Protein AF-A0A520ZKH1-F1 (afdb_monomer_lite)

pLDDT: mean 96.42, std 4.52, range [65.25, 98.56]

Sequence (73 aa):
MLALIAGEGKLPAVLVDNLSDLPYIAAMEGYPPDFLTPDRVFRIEHLGTLLEEFRALGITDVCFAGSIRRPVR

Secondary structure (DSSP, 8-state):
-EEEEE-BSSHHHHHHHT-SSPPEEEEETT-PPSS---SEEE-GGGHHHHHHHHHHTT--EEEEESB--PPP-

Radius of gyration: 11.79 Å; chains: 1; bounding box: 28×27×27 Å

Foldseek 3Di:
DEEEADFAECWVVVVQVPDPDHHQYEYEPPGDYPPDDHPYYDHPVCVVVVVVVCVVVVNDYYDYDYDDDDDDD

Structure (mmCIF, N/CA/C/O backbone):
data_AF-A0A520ZKH1-F1
#
_entry.id   AF-A0A520ZKH1-F1
#
loop_
_atom_site.group_PDB
_atom_site.id
_atom_site.type_symbol
_atom_site.label_atom_id
_atom_site.label_alt_id
_atom_site.label_comp_id
_atom_site.label_asym_id
_atom_site.label_entity_id
_atom_site.label_seq_id
_atom_site.pdbx_PDB_ins_code
_atom_site.Cartn_x
_atom_site.Cartn_y
_atom_site.Cartn_z
_atom_site.occupancy
_atom_site.B_iso_or_equiv
_atom_site.auth_seq_id
_atom_site.auth_comp_id
_atom_site.auth_asym_id
_atom_site.auth_atom_id
_atom_site.pdbx_PDB_model_num
ATOM 1 N N . MET A 1 1 ? -5.774 5.324 12.041 1.00 90.44 1 MET A N 1
ATOM 2 C CA . MET A 1 1 ? -6.360 4.623 10.869 1.00 90.44 1 MET A CA 1
ATOM 3 C C . MET A 1 1 ? -5.220 4.234 9.941 1.00 90.44 1 MET A C 1
ATOM 5 O O . MET A 1 1 ? -4.311 5.046 9.787 1.00 90.44 1 MET A O 1
ATOM 9 N N . LEU A 1 2 ? -5.234 3.015 9.390 1.00 97.81 2 LEU A N 1
ATOM 10 C CA . LEU A 1 2 ? -4.127 2.448 8.608 1.00 97.81 2 LEU A CA 1
ATOM 11 C C . LEU A 1 2 ? -4.324 2.669 7.101 1.00 97.81 2 LEU A C 1
ATOM 13 O O . LEU A 1 2 ? -5.401 2.396 6.574 1.00 97.81 2 LEU A O 1
ATOM 17 N N . ALA A 1 3 ? -3.263 3.084 6.408 1.00 98.44 3 ALA A N 1
ATOM 18 C CA . ALA A 1 3 ? -3.121 2.906 4.966 1.00 98.44 3 ALA A CA 1
ATOM 19 C C . ALA A 1 3 ? -2.149 1.768 4.650 1.00 98.44 3 ALA A C 1
ATOM 21 O O . ALA A 1 3 ? -1.078 1.657 5.251 1.00 98.44 3 ALA A O 1
ATOM 22 N N . LEU A 1 4 ? -2.496 0.969 3.649 1.00 98.56 4 LEU A N 1
ATOM 23 C CA . LEU A 1 4 ? -1.633 -0.031 3.045 1.00 98.56 4 LEU A CA 1
ATOM 24 C C . LEU A 1 4 ? -1.209 0.453 1.656 1.00 98.56 4 LEU A C 1
ATOM 26 O O . LEU A 1 4 ? -2.033 0.542 0.749 1.00 98.56 4 LEU A O 1
ATOM 30 N N . ILE A 1 5 ? 0.080 0.739 1.476 1.00 98.44 5 ILE A N 1
ATOM 31 C CA . ILE A 1 5 ? 0.679 0.922 0.153 1.00 98.44 5 ILE A CA 1
ATOM 32 C C . ILE A 1 5 ? 1.078 -0.465 -0.360 1.00 98.44 5 ILE A C 1
ATOM 34 O O . ILE A 1 5 ? 2.087 -1.039 0.061 1.00 98.44 5 ILE A O 1
ATOM 38 N N . ALA A 1 6 ? 0.237 -1.009 -1.232 1.00 98.50 6 ALA A N 1
ATOM 39 C CA . ALA A 1 6 ? 0.296 -2.357 -1.766 1.00 98.50 6 ALA A CA 1
ATOM 40 C C . ALA A 1 6 ? 1.093 -2.407 -3.083 1.00 98.50 6 ALA A C 1
ATOM 42 O O . ALA A 1 6 ? 0.744 -1.749 -4.065 1.00 98.50 6 ALA A O 1
ATOM 43 N N . GLY A 1 7 ? 2.171 -3.191 -3.086 1.00 97.75 7 GLY A N 1
ATOM 44 C CA . GLY A 1 7 ? 2.922 -3.594 -4.277 1.00 97.75 7 GLY A CA 1
ATOM 45 C C . GLY A 1 7 ? 2.533 -4.993 -4.763 1.00 97.75 7 GLY A C 1
ATOM 46 O O . GLY A 1 7 ? 1.613 -5.612 -4.236 1.00 97.75 7 GLY A O 1
ATOM 47 N N . GLU A 1 8 ? 3.278 -5.528 -5.728 1.00 98.19 8 GLU A N 1
ATOM 48 C CA . GLU A 1 8 ? 3.001 -6.820 -6.364 1.00 98.19 8 GLU A CA 1
ATOM 49 C C . GLU A 1 8 ? 3.029 -8.007 -5.390 1.00 98.19 8 GLU A C 1
ATOM 51 O 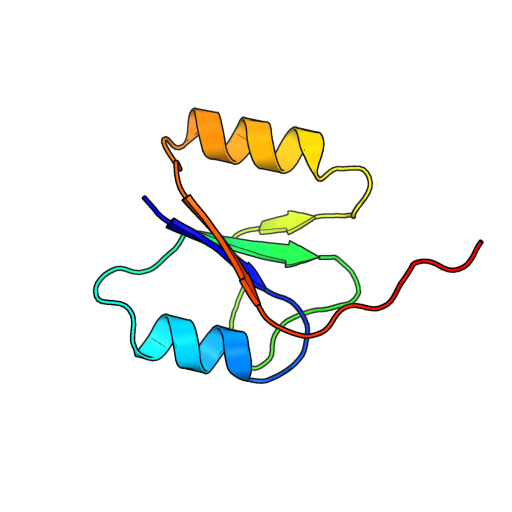O . GLU A 1 8 ? 3.775 -8.034 -4.398 1.00 98.19 8 GLU A O 1
ATOM 56 N N . GLY A 1 9 ? 2.277 -9.048 -5.753 1.00 98.06 9 GLY A N 1
ATOM 57 C CA . GLY A 1 9 ? 2.217 -10.323 -5.050 1.00 98.06 9 G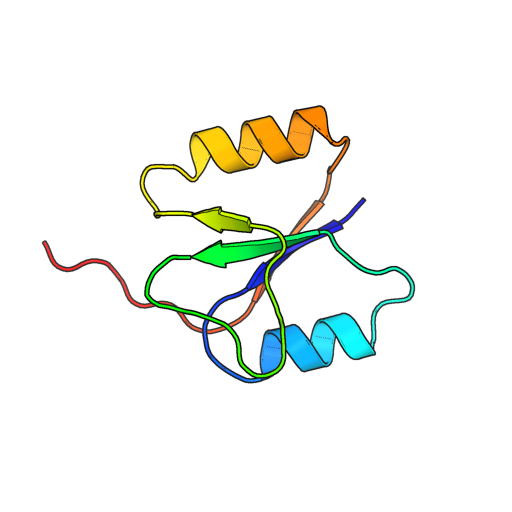LY A CA 1
ATOM 58 C C . GLY A 1 9 ? 1.052 -10.429 -4.067 1.00 98.06 9 GLY A C 1
ATOM 59 O O . GLY A 1 9 ? 0.213 -9.540 -3.940 1.00 98.06 9 GLY A O 1
ATOM 60 N N . LYS A 1 10 ? 1.019 -11.553 -3.343 1.00 98.12 10 LYS A N 1
ATOM 61 C CA . LYS A 1 10 ? -0.110 -11.944 -2.477 1.00 98.12 10 LYS A CA 1
ATOM 62 C C . LYS A 1 10 ? -0.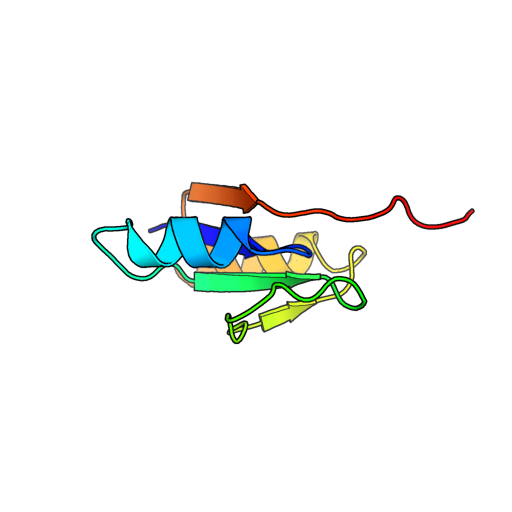053 -11.384 -1.059 1.00 98.12 10 LYS A C 1
ATOM 64 O O . LYS A 1 10 ? -1.051 -11.441 -0.350 1.00 98.12 10 LYS A O 1
ATOM 69 N N . LEU A 1 11 ? 1.111 -10.893 -0.622 1.00 98.38 11 LEU A N 1
ATOM 70 C CA . LEU A 1 11 ? 1.304 -10.425 0.754 1.00 98.38 11 LEU A CA 1
ATOM 71 C C . LEU A 1 11 ? 0.282 -9.344 1.152 1.00 98.38 11 LEU A C 1
ATOM 73 O O . LEU A 1 11 ? -0.303 -9.492 2.221 1.00 98.38 11 LEU A O 1
ATOM 77 N N . PRO A 1 12 ? 0.005 -8.311 0.330 1.00 98.44 12 PRO A N 1
ATOM 78 C CA . PRO A 1 12 ? -1.012 -7.318 0.663 1.00 98.44 12 PRO A CA 1
ATOM 79 C C . PRO A 1 12 ? -2.387 -7.925 0.960 1.00 98.44 12 PRO A C 1
ATOM 81 O O . PRO A 1 12 ? -2.983 -7.575 1.973 1.00 98.44 12 PRO A O 1
ATOM 84 N N . ALA A 1 13 ? -2.858 -8.868 0.135 1.00 98.25 13 ALA A N 1
ATOM 85 C CA . ALA A 1 13 ? -4.143 -9.541 0.345 1.00 98.25 13 ALA A CA 1
ATOM 86 C C . ALA A 1 13 ? -4.171 -10.307 1.673 1.00 98.25 13 ALA A C 1
ATOM 88 O O . ALA A 1 13 ? -5.082 -10.126 2.473 1.00 98.25 13 ALA A O 1
ATOM 89 N N . VAL A 1 14 ? -3.111 -11.074 1.956 1.00 98.31 14 VAL A N 1
ATOM 90 C CA . VAL A 1 14 ? -2.976 -11.814 3.220 1.00 98.31 14 VAL A CA 1
ATOM 91 C C . VAL A 1 14 ? -3.009 -10.877 4.429 1.00 98.31 14 VAL A C 1
ATOM 93 O O . VAL A 1 14 ? -3.580 -11.235 5.455 1.00 98.31 14 VAL A O 1
ATOM 96 N N . LEU A 1 15 ? -2.416 -9.682 4.333 1.00 98.00 15 LEU A N 1
ATOM 97 C CA . LEU A 1 15 ? -2.491 -8.695 5.409 1.00 98.00 15 LEU A CA 1
ATOM 98 C C . LEU A 1 15 ? -3.925 -8.201 5.605 1.00 98.00 15 LEU A C 1
ATOM 100 O O . LEU A 1 15 ? -4.410 -8.244 6.730 1.00 98.00 15 LEU A O 1
ATOM 104 N N . VAL A 1 16 ? -4.607 -7.783 4.533 1.00 97.94 16 VAL A N 1
ATOM 105 C CA . VAL A 1 16 ? -5.997 -7.296 4.601 1.00 97.94 16 VAL A CA 1
ATOM 106 C C . VAL A 1 16 ? -6.930 -8.348 5.203 1.00 97.94 16 VAL A C 1
ATOM 108 O O . VAL A 1 16 ? -7.709 -8.011 6.089 1.00 97.94 16 VAL A O 1
ATOM 111 N N . ASP A 1 17 ? -6.783 -9.618 4.819 1.00 97.88 17 ASP A N 1
ATOM 112 C CA . ASP A 1 17 ? -7.589 -10.731 5.344 1.00 97.88 17 ASP A CA 1
ATOM 113 C C . ASP A 1 17 ? -7.405 -10.980 6.855 1.00 97.88 17 ASP A C 1
ATOM 115 O O . ASP A 1 17 ? -8.234 -11.641 7.479 1.00 97.88 17 ASP A O 1
ATOM 119 N N . ASN A 1 18 ? -6.315 -10.485 7.452 1.00 97.62 18 ASN A N 1
ATOM 120 C CA . ASN A 1 18 ? -5.978 -10.685 8.867 1.00 97.62 18 ASN A CA 1
ATOM 121 C C . ASN A 1 18 ? -6.067 -9.396 9.703 1.00 97.62 18 ASN A C 1
ATOM 123 O O . ASN A 1 18 ? -5.754 -9.421 10.896 1.00 97.62 18 ASN A O 1
ATOM 127 N N . LEU A 1 19 ? -6.468 -8.270 9.108 1.00 96.81 19 LEU A N 1
ATOM 128 C CA . LEU A 1 19 ? -6.697 -7.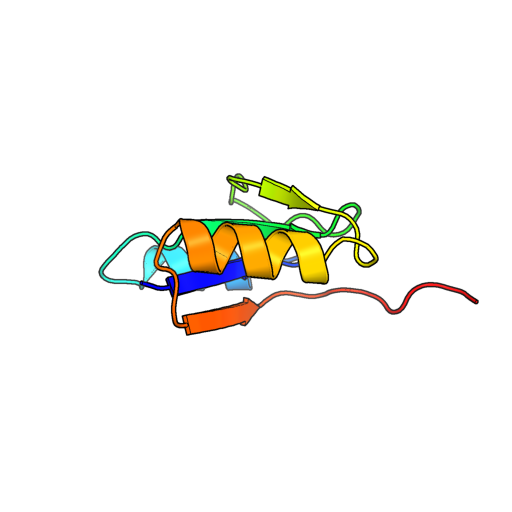024 9.835 1.00 96.81 19 LEU A CA 1
ATOM 129 C C . LEU A 1 19 ? -8.110 -6.989 10.424 1.00 96.81 19 LEU A C 1
ATOM 131 O O . LEU A 1 19 ? -9.074 -7.428 9.803 1.00 96.81 19 LEU A O 1
ATOM 135 N N . SER A 1 20 ? -8.234 -6.418 11.622 1.00 95.69 20 SER A N 1
ATOM 136 C CA . SER A 1 20 ? -9.534 -6.219 12.276 1.00 95.69 20 SER A CA 1
ATOM 137 C C . SER A 1 20 ? -10.409 -5.192 11.550 1.00 95.69 20 SER A C 1
ATOM 139 O O . SER A 1 20 ? -11.628 -5.328 11.542 1.00 95.69 20 SER A O 1
ATOM 141 N N . ASP A 1 21 ? -9.778 -4.184 10.941 1.00 95.50 21 ASP A N 1
ATOM 142 C CA . ASP A 1 21 ? -10.418 -3.106 10.190 1.00 95.50 21 ASP A CA 1
ATOM 143 C C . ASP A 1 21 ? -9.808 -3.023 8.787 1.00 95.50 21 ASP A C 1
ATOM 145 O O . ASP A 1 21 ? -8.592 -3.168 8.620 1.00 95.50 21 ASP A O 1
ATOM 149 N N . LEU A 1 22 ? -10.639 -2.744 7.778 1.00 95.69 22 LEU A N 1
ATOM 150 C CA . LEU A 1 22 ? -10.164 -2.559 6.407 1.00 95.69 22 LEU A CA 1
ATOM 151 C C . LEU A 1 22 ? -9.293 -1.291 6.313 1.00 95.69 22 LEU A C 1
ATOM 153 O O . LEU A 1 22 ? -9.759 -0.207 6.679 1.00 95.69 22 LEU A O 1
ATOM 157 N N . PRO A 1 23 ? -8.040 -1.394 5.829 1.00 97.94 23 PRO A N 1
ATOM 158 C CA . PRO A 1 23 ? -7.195 -0.228 5.621 1.00 97.94 23 PRO A CA 1
ATOM 159 C C . PRO A 1 23 ? -7.603 0.513 4.345 1.00 97.94 23 PRO A C 1
ATOM 161 O O . PRO A 1 23 ? -8.229 -0.057 3.455 1.00 97.94 23 PRO A O 1
ATOM 164 N N . TYR A 1 24 ? -7.153 1.759 4.208 1.00 98.38 24 TYR A N 1
ATOM 165 C CA . TYR A 1 24 ? -7.136 2.427 2.906 1.00 98.38 24 TYR A CA 1
ATOM 166 C C . TYR A 1 24 ? -6.053 1.795 2.026 1.00 98.38 24 TYR A C 1
ATOM 168 O O . TYR A 1 24 ? -4.890 1.746 2.436 1.00 98.38 24 TYR A O 1
ATOM 176 N N . ILE A 1 25 ? -6.388 1.336 0.824 1.00 98.38 25 ILE A N 1
ATOM 177 C CA . ILE A 1 25 ? -5.455 0.631 -0.058 1.00 98.38 25 ILE A CA 1
ATOM 178 C C . ILE A 1 25 ? -4.995 1.567 -1.174 1.00 98.38 25 ILE A C 1
ATOM 180 O O . ILE A 1 25 ? -5.754 1.932 -2.071 1.00 98.38 25 ILE A O 1
ATOM 184 N N . ALA A 1 26 ? -3.709 1.905 -1.169 1.00 98.50 26 ALA A N 1
ATOM 185 C CA . ALA A 1 26 ? -3.058 2.595 -2.275 1.00 98.50 26 ALA A CA 1
ATOM 186 C C . ALA A 1 26 ? -2.110 1.641 -3.009 1.00 98.50 26 ALA A C 1
ATOM 188 O O . ALA A 1 26 ? -1.440 0.839 -2.371 1.00 98.50 26 ALA A O 1
ATOM 189 N N . ALA A 1 27 ? -1.994 1.736 -4.330 1.00 98.25 27 ALA A N 1
ATOM 190 C CA . ALA A 1 27 ? -1.038 0.950 -5.109 1.00 98.25 27 ALA A CA 1
ATOM 191 C C . ALA A 1 27 ? -0.236 1.825 -6.068 1.00 98.25 27 ALA A C 1
ATOM 193 O O . ALA A 1 27 ? -0.750 2.792 -6.638 1.00 98.25 27 ALA A O 1
ATOM 194 N N . MET A 1 28 ? 1.034 1.474 -6.256 1.00 96.69 28 MET A N 1
ATOM 195 C CA . MET A 1 28 ? 1.891 2.180 -7.200 1.00 96.69 28 MET A CA 1
ATOM 196 C C . MET A 1 28 ? 1.598 1.715 -8.629 1.00 96.69 28 MET A C 1
ATOM 198 O O . MET A 1 28 ? 1.536 0.516 -8.905 1.00 96.69 28 MET A O 1
ATOM 202 N N . GLU A 1 2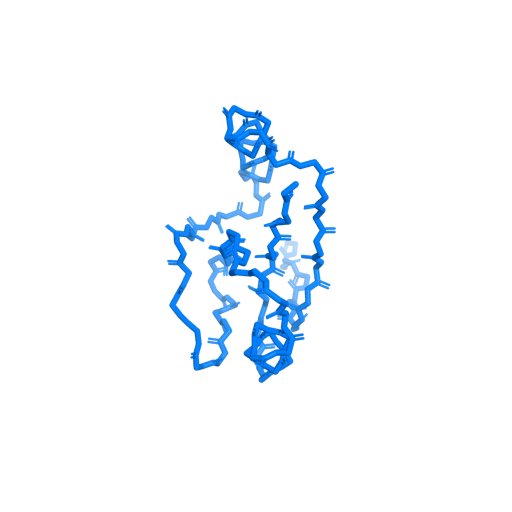9 ? 1.443 2.664 -9.548 1.00 96.19 29 GLU A N 1
ATOM 203 C CA . GLU A 1 29 ? 1.258 2.388 -10.971 1.00 96.19 29 GLU A CA 1
ATOM 204 C C . GLU A 1 29 ? 2.389 1.488 -11.494 1.00 96.19 29 GLU A C 1
ATOM 206 O O . GLU A 1 29 ? 3.570 1.711 -11.214 1.00 96.19 29 GLU A O 1
ATOM 211 N N . GLY A 1 30 ? 2.013 0.445 -12.238 1.00 95.81 30 GLY A N 1
ATOM 212 C CA . GLY A 1 30 ? 2.937 -0.559 -12.767 1.00 95.81 30 GLY A CA 1
ATOM 213 C C . GLY A 1 30 ? 3.282 -1.706 -11.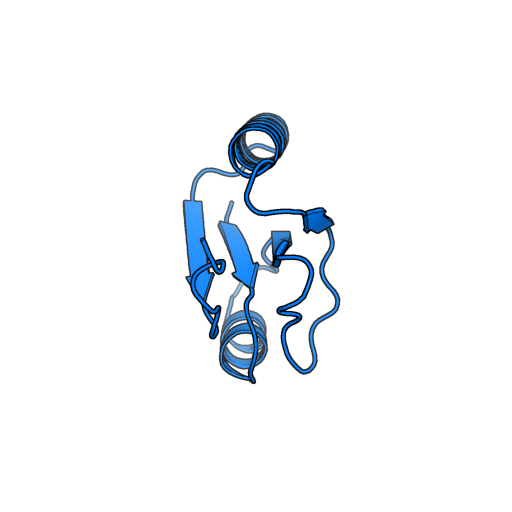810 1.00 95.81 30 GLY A C 1
ATOM 214 O O . GLY A 1 30 ? 3.922 -2.649 -12.259 1.00 95.81 30 GLY A O 1
ATOM 215 N N . TYR A 1 31 ? 2.843 -1.659 -10.545 1.00 97.00 31 TYR A N 1
ATOM 216 C CA . TYR A 1 31 ? 3.100 -2.698 -9.535 1.00 97.00 31 TYR A CA 1
ATOM 217 C C . TYR A 1 31 ? 1.829 -3.057 -8.737 1.00 97.00 31 TYR A C 1
ATOM 219 O O . TYR A 1 31 ? 1.808 -2.890 -7.514 1.00 97.00 31 TYR A O 1
ATOM 227 N N . PRO A 1 32 ? 0.736 -3.488 -9.397 1.00 96.69 32 PRO A N 1
ATOM 228 C CA . PRO A 1 32 ? -0.520 -3.772 -8.710 1.00 96.69 32 PRO A CA 1
ATOM 229 C C . PRO A 1 32 ? -0.413 -5.023 -7.814 1.00 96.69 32 PRO A C 1
ATOM 231 O O . PRO A 1 32 ? 0.240 -5.993 -8.204 1.00 96.69 32 PRO A O 1
ATOM 234 N N . PRO A 1 33 ? -1.067 -5.040 -6.638 1.00 97.81 33 PRO A N 1
ATOM 235 C CA . PRO A 1 33 ? -1.149 -6.233 -5.798 1.00 97.81 33 PRO A CA 1
ATOM 236 C C . PRO A 1 33 ? -2.020 -7.327 -6.422 1.00 97.81 33 PRO A C 1
ATOM 238 O O . PRO A 1 33 ? -2.943 -7.049 -7.189 1.00 97.81 33 PRO A O 1
ATOM 241 N N . ASP A 1 34 ? -1.787 -8.575 -6.016 1.00 97.88 34 ASP A N 1
ATOM 242 C CA . ASP A 1 34 ? -2.677 -9.679 -6.371 1.00 97.88 34 ASP A CA 1
ATOM 243 C C . ASP A 1 34 ? -3.922 -9.667 -5.469 1.00 97.88 34 ASP A C 1
ATOM 245 O O . ASP A 1 34 ? -3.823 -9.424 -4.266 1.00 97.88 34 ASP A O 1
ATOM 249 N N . PHE A 1 35 ? -5.086 -10.009 -6.032 1.00 97.06 35 PHE A N 1
ATOM 250 C CA . PHE A 1 35 ? -6.355 -10.228 -5.311 1.00 97.06 35 PHE A CA 1
ATOM 251 C C . PHE A 1 35 ? -6.923 -9.027 -4.532 1.00 97.06 35 PHE A C 1
ATOM 253 O O . PHE A 1 35 ? -7.950 -9.173 -3.875 1.00 97.06 35 PHE A O 1
ATOM 260 N N . LEU A 1 36 ? -6.318 -7.842 -4.636 1.00 97.00 36 LEU A N 1
ATOM 261 C CA . LEU A 1 36 ? -6.825 -6.605 -4.044 1.00 97.00 36 LEU A CA 1
ATOM 262 C C . LEU A 1 36 ? -7.146 -5.570 -5.117 1.00 97.00 36 LEU A C 1
ATOM 264 O O . LEU A 1 36 ? -6.416 -5.416 -6.094 1.00 97.00 36 LEU A O 1
ATOM 268 N N . THR A 1 37 ? -8.225 -4.821 -4.895 1.00 97.19 37 THR A N 1
ATOM 269 C CA . THR A 1 37 ? -8.544 -3.625 -5.681 1.00 97.19 37 THR A CA 1
ATOM 270 C C . THR A 1 37 ? -8.111 -2.398 -4.880 1.00 97.19 37 THR A C 1
ATOM 272 O O . THR A 1 37 ? -8.630 -2.205 -3.784 1.00 97.19 37 THR A O 1
ATOM 275 N N . PRO A 1 38 ? -7.162 -1.585 -5.374 1.00 97.94 38 PRO A N 1
ATOM 276 C CA . PRO A 1 38 ? -6.763 -0.361 -4.688 1.00 97.94 38 PRO A CA 1
ATOM 277 C C . PRO A 1 38 ? -7.875 0.693 -4.717 1.00 97.94 38 PRO A C 1
ATOM 279 O O . PRO A 1 38 ? -8.477 0.917 -5.767 1.00 97.94 38 PRO A O 1
ATOM 282 N N . ASP A 1 39 ? -8.070 1.410 -3.609 1.00 98.19 39 ASP A N 1
ATOM 283 C CA . ASP A 1 39 ? -8.878 2.639 -3.563 1.00 98.19 39 ASP A CA 1
ATOM 284 C C . ASP A 1 39 ? -8.222 3.754 -4.387 1.00 98.19 39 ASP A C 1
ATOM 286 O O . ASP A 1 39 ? -8.885 4.620 -4.965 1.00 98.19 39 ASP A O 1
ATOM 290 N N . ARG A 1 40 ? -6.885 3.725 -4.448 1.00 97.88 40 ARG A N 1
ATOM 291 C CA . ARG A 1 40 ? -6.064 4.725 -5.128 1.00 97.88 40 ARG A CA 1
ATOM 292 C C . ARG A 1 40 ? -4.888 4.092 -5.845 1.00 97.88 40 ARG A C 1
ATOM 294 O O . ARG A 1 40 ? -4.073 3.406 -5.239 1.00 97.88 40 ARG A O 1
ATOM 301 N N . VAL A 1 41 ? -4.740 4.409 -7.126 1.00 98.00 41 VAL A N 1
ATOM 302 C CA . VAL A 1 41 ? -3.499 4.164 -7.873 1.00 98.00 41 VAL A CA 1
ATOM 303 C C . VAL A 1 41 ? -2.744 5.483 -8.018 1.00 98.00 41 VAL A C 1
ATOM 305 O O . VAL A 1 41 ? -3.353 6.512 -8.323 1.00 98.00 41 VAL A O 1
ATOM 308 N N . PHE A 1 42 ? -1.434 5.469 -7.775 1.00 97.31 42 PHE A N 1
ATOM 309 C CA . PHE A 1 42 ? -0.582 6.660 -7.830 1.00 97.31 42 PHE A CA 1
ATOM 310 C C . PHE A 1 42 ? 0.781 6.358 -8.466 1.00 97.31 42 PHE A C 1
ATOM 312 O O . PHE A 1 42 ? 1.246 5.222 -8.465 1.00 97.31 42 PHE A O 1
ATOM 319 N N . ARG A 1 43 ? 1.454 7.387 -8.986 1.00 95.44 43 ARG A N 1
ATOM 320 C CA . ARG A 1 43 ? 2.846 7.292 -9.456 1.00 95.44 43 ARG A CA 1
ATOM 321 C C . ARG A 1 43 ? 3.821 7.677 -8.348 1.00 95.44 43 ARG A C 1
ATOM 323 O O . ARG A 1 43 ? 3.473 8.492 -7.499 1.00 95.44 43 ARG A O 1
ATOM 330 N N . ILE A 1 44 ? 5.049 7.158 -8.368 1.00 93.25 44 ILE A N 1
ATOM 331 C CA . ILE A 1 44 ? 6.036 7.381 -7.293 1.00 93.25 44 ILE A CA 1
ATOM 332 C C . ILE A 1 44 ? 6.332 8.869 -7.031 1.00 93.25 44 ILE A C 1
ATOM 334 O O . ILE A 1 44 ? 6.467 9.284 -5.882 1.00 93.25 44 ILE A O 1
ATOM 338 N N . GLU A 1 45 ? 6.357 9.700 -8.071 1.00 96.00 45 GLU A N 1
ATOM 339 C CA . GLU A 1 45 ? 6.517 11.157 -7.976 1.00 96.00 45 GLU A CA 1
ATOM 340 C C . GLU A 1 45 ? 5.362 11.865 -7.248 1.00 96.00 45 GLU A C 1
ATOM 342 O O . GLU A 1 45 ? 5.525 12.989 -6.780 1.00 96.00 45 GLU A O 1
ATOM 347 N N . HIS A 1 46 ? 4.207 11.208 -7.117 1.00 96.94 46 HIS A N 1
ATOM 348 C CA . HIS A 1 46 ? 3.025 11.710 -6.419 1.00 96.94 46 HIS A CA 1
ATOM 349 C C . HIS A 1 46 ? 2.892 11.158 -4.995 1.00 96.94 46 HIS A C 1
ATOM 351 O O . HIS A 1 46 ? 1.858 11.357 -4.360 1.00 96.94 46 HIS A O 1
ATOM 357 N N . LEU A 1 47 ? 3.934 10.516 -4.451 1.00 95.94 47 LEU A N 1
ATOM 358 C CA . LEU A 1 47 ? 3.924 10.029 -3.069 1.00 95.94 47 LEU A CA 1
ATOM 359 C C . LEU A 1 47 ? 3.650 11.157 -2.061 1.00 95.94 47 LEU A C 1
ATOM 361 O O . LEU A 1 47 ? 2.899 10.960 -1.115 1.00 95.94 47 LEU A O 1
ATOM 365 N N . GLY A 1 48 ? 4.205 12.354 -2.275 1.00 97.50 48 GLY A N 1
ATOM 366 C CA . GLY A 1 48 ? 3.931 13.508 -1.411 1.00 97.50 48 GLY A CA 1
ATOM 367 C C . GLY A 1 48 ? 2.445 13.879 -1.383 1.00 97.50 48 GLY A C 1
ATOM 368 O O . GLY A 1 48 ? 1.877 14.042 -0.308 1.00 97.50 48 GLY A O 1
ATOM 369 N N . THR A 1 49 ? 1.804 13.933 -2.555 1.00 98.12 49 THR A N 1
ATOM 370 C CA . THR A 1 49 ? 0.362 14.191 -2.688 1.00 98.12 49 THR A CA 1
ATOM 371 C C . THR A 1 49 ? -0.467 13.104 -2.011 1.00 98.12 49 THR A C 1
ATOM 373 O O . THR A 1 49 ? -1.381 13.432 -1.265 1.00 98.12 49 THR A O 1
ATOM 376 N N . LEU A 1 50 ? -0.110 11.829 -2.190 1.00 98.19 50 LEU A N 1
ATOM 377 C CA . LEU A 1 50 ? -0.779 10.715 -1.515 1.00 98.19 50 LEU A CA 1
ATOM 378 C C . LEU A 1 50 ? -0.707 10.846 0.015 1.00 98.19 50 LEU A C 1
ATOM 380 O O . LEU A 1 50 ? -1.692 10.614 0.708 1.00 98.19 50 LEU A O 1
ATOM 384 N N . LEU A 1 51 ? 0.444 11.251 0.559 1.00 97.50 51 LEU A N 1
ATOM 385 C CA . LEU A 1 51 ? 0.596 11.451 2.001 1.00 97.50 51 LEU A CA 1
ATOM 386 C C . LEU A 1 51 ? -0.230 12.641 2.524 1.00 97.50 51 LEU A C 1
ATOM 388 O O . LEU A 1 51 ? -0.692 12.590 3.663 1.00 97.50 51 LEU A O 1
ATOM 392 N N . GLU A 1 52 ? -0.433 13.693 1.725 1.00 98.06 52 GLU A N 1
ATOM 393 C CA . GLU A 1 52 ? -1.379 14.768 2.067 1.00 98.06 52 GLU A CA 1
ATOM 394 C C . GLU A 1 52 ? -2.835 14.287 2.014 1.00 98.06 52 GLU A C 1
ATOM 396 O O . GLU A 1 52 ? -3.607 14.590 2.923 1.00 98.06 52 GLU A O 1
ATOM 401 N N . GLU A 1 53 ? -3.204 13.491 1.003 1.00 97.88 53 GLU A N 1
ATOM 402 C CA . GLU A 1 53 ? -4.521 12.840 0.922 1.00 97.88 53 GLU A CA 1
ATOM 403 C C . GLU A 1 53 ? -4.770 11.982 2.179 1.00 97.88 53 GLU A C 1
ATOM 405 O O . GLU A 1 53 ? -5.815 12.098 2.817 1.00 97.88 53 GLU A O 1
ATOM 410 N N . PHE A 1 54 ? -3.778 11.196 2.612 1.00 97.94 54 PHE A N 1
ATOM 411 C CA . PHE A 1 54 ? -3.844 10.403 3.844 1.00 97.94 54 PHE A CA 1
ATOM 412 C C . PHE A 1 54 ? -4.066 11.267 5.086 1.00 97.94 54 PHE A C 1
ATOM 414 O O . PHE A 1 54 ? -4.951 10.967 5.889 1.00 97.94 54 PHE A O 1
ATOM 421 N N . ARG A 1 55 ? -3.315 12.366 5.231 1.00 97.50 55 ARG A N 1
ATOM 422 C CA . ARG A 1 55 ? -3.503 13.315 6.339 1.00 97.50 55 ARG A CA 1
ATOM 423 C C . ARG A 1 55 ? -4.915 13.895 6.354 1.00 97.50 55 ARG A C 1
ATOM 425 O O . ARG A 1 55 ? -5.535 13.934 7.414 1.00 97.50 55 ARG A O 1
ATOM 432 N N . ALA A 1 56 ? -5.435 14.300 5.197 1.00 98.00 56 ALA A N 1
ATOM 433 C CA . ALA A 1 56 ? -6.790 14.834 5.070 1.00 98.00 56 ALA A CA 1
ATOM 434 C C . ALA A 1 56 ? -7.873 13.800 5.430 1.00 98.00 56 ALA A C 1
ATOM 436 O O . ALA A 1 56 ? -8.919 14.166 5.963 1.00 98.00 56 ALA A O 1
ATOM 437 N N . LEU A 1 57 ? -7.606 12.514 5.188 1.00 97.12 57 LEU A N 1
ATOM 438 C CA . LEU A 1 57 ? -8.472 11.395 5.568 1.00 97.12 57 LEU A CA 1
ATOM 439 C C . LEU A 1 57 ? -8.306 10.961 7.037 1.00 97.12 57 LEU A C 1
ATOM 441 O O . LEU A 1 57 ? -9.023 10.073 7.488 1.00 97.12 57 LEU A O 1
ATOM 445 N N . GLY A 1 58 ? -7.384 11.553 7.801 1.00 97.56 58 GLY A N 1
ATOM 446 C CA . GLY A 1 58 ? -7.115 11.157 9.190 1.00 97.56 58 GLY A CA 1
ATOM 447 C C . GLY A 1 58 ? -6.327 9.846 9.325 1.00 97.56 58 GLY A C 1
ATOM 448 O O . GLY A 1 58 ? -6.347 9.207 10.380 1.00 97.56 58 GLY A O 1
ATOM 449 N N . ILE A 1 59 ? -5.635 9.425 8.266 1.00 98.00 59 ILE A N 1
ATOM 450 C CA . ILE A 1 59 ? -4.724 8.278 8.282 1.00 98.00 59 ILE A CA 1
ATOM 451 C C . ILE A 1 59 ? -3.427 8.691 8.981 1.00 98.00 59 ILE A C 1
ATOM 453 O O . ILE A 1 59 ? -2.815 9.705 8.647 1.00 98.00 59 ILE A O 1
ATOM 457 N N . THR A 1 60 ? -3.011 7.886 9.953 1.00 96.50 60 THR A N 1
ATOM 458 C CA . THR A 1 60 ? -1.875 8.166 10.849 1.00 96.50 60 THR A CA 1
ATOM 459 C C . THR A 1 60 ? -0.741 7.167 10.694 1.00 96.50 60 THR A C 1
ATOM 461 O O . THR A 1 60 ? 0.405 7.483 10.999 1.00 96.50 60 THR A O 1
ATOM 464 N N . ASP A 1 61 ? -1.058 5.978 10.188 1.00 97.62 61 ASP A N 1
ATOM 465 C CA . ASP A 1 61 ? -0.156 4.841 10.112 1.00 97.62 61 ASP A CA 1
ATOM 466 C C . ASP A 1 61 ? -0.120 4.336 8.674 1.00 97.62 61 ASP A C 1
ATOM 468 O O . ASP A 1 61 ? -1.160 4.216 8.021 1.00 97.62 61 ASP A O 1
ATOM 472 N N . VAL A 1 62 ? 1.079 4.038 8.178 1.00 97.69 62 VAL A N 1
ATOM 473 C CA . VAL A 1 62 ? 1.286 3.550 6.812 1.00 97.69 62 VAL A CA 1
ATOM 474 C C . VAL A 1 62 ? 2.100 2.265 6.855 1.00 97.69 62 VAL A C 1
ATOM 476 O O . VAL A 1 62 ? 3.197 2.231 7.412 1.00 97.69 62 VAL A O 1
ATOM 479 N N . CYS A 1 63 ? 1.576 1.216 6.230 1.00 97.94 63 CYS A N 1
ATOM 480 C CA . CYS A 1 63 ? 2.285 -0.028 5.971 1.00 97.94 63 CYS A CA 1
ATOM 481 C C . CYS A 1 63 ? 2.650 -0.104 4.485 1.00 97.94 63 CYS A C 1
ATOM 483 O O . CYS A 1 63 ? 1.813 0.151 3.622 1.00 97.94 63 CYS A O 1
ATOM 485 N N . PHE A 1 64 ? 3.891 -0.481 4.185 1.00 97.88 64 PHE A N 1
ATOM 486 C CA . PHE A 1 64 ? 4.332 -0.808 2.831 1.00 97.88 64 PHE A CA 1
ATOM 487 C C . PHE A 1 64 ? 4.478 -2.322 2.736 1.00 97.88 64 PHE A C 1
ATOM 489 O O . PHE A 1 64 ? 5.264 -2.908 3.483 1.00 97.88 64 PHE A O 1
ATOM 496 N N . ALA A 1 65 ? 3.741 -2.953 1.826 1.00 98.25 65 ALA A N 1
ATOM 497 C CA . ALA A 1 65 ? 3.783 -4.400 1.658 1.00 98.25 65 ALA A CA 1
ATOM 498 C C . ALA A 1 65 ? 3.660 -4.793 0.188 1.00 98.25 65 ALA A C 1
ATOM 500 O O . ALA A 1 65 ? 2.901 -4.190 -0.562 1.00 98.25 65 ALA A O 1
ATOM 501 N N . GLY A 1 66 ? 4.372 -5.844 -0.208 1.00 97.94 66 GLY A N 1
ATOM 502 C CA . GLY A 1 66 ? 4.446 -6.286 -1.601 1.00 97.94 66 GLY A CA 1
ATOM 503 C C . GLY A 1 66 ? 5.715 -5.807 -2.303 1.00 97.94 66 GLY A C 1
ATOM 504 O O . GLY A 1 66 ? 6.502 -5.026 -1.765 1.00 97.94 66 GLY A O 1
ATOM 505 N N . SER A 1 67 ? 5.945 -6.342 -3.497 1.00 97.38 67 SER A N 1
ATOM 506 C CA . SER A 1 67 ? 7.157 -6.065 -4.269 1.00 97.38 67 SER A CA 1
ATOM 507 C C . SER A 1 67 ? 6.981 -4.840 -5.161 1.00 97.38 67 SER A C 1
ATOM 509 O O . SER A 1 67 ? 5.952 -4.663 -5.802 1.00 97.38 67 SER A O 1
ATOM 511 N N . ILE A 1 68 ? 8.018 -4.010 -5.242 1.00 95.44 68 ILE A N 1
ATOM 512 C CA . ILE A 1 68 ? 8.145 -2.955 -6.251 1.00 95.44 68 ILE A CA 1
ATOM 513 C C . ILE A 1 68 ? 9.552 -3.004 -6.838 1.00 95.44 68 ILE A C 1
ATOM 515 O O . ILE A 1 68 ? 10.481 -3.514 -6.205 1.00 95.44 68 ILE A O 1
ATOM 519 N N . ARG A 1 69 ? 9.744 -2.443 -8.033 1.00 92.94 69 ARG A N 1
ATOM 520 C CA . ARG A 1 69 ? 11.084 -2.288 -8.614 1.00 92.94 69 ARG A CA 1
ATOM 521 C C . ARG A 1 69 ? 11.522 -0.834 -8.579 1.00 92.94 69 ARG A C 1
ATOM 523 O O . ARG A 1 69 ? 10.725 0.093 -8.696 1.00 92.94 69 ARG A O 1
ATOM 530 N N . ARG A 1 70 ? 12.832 -0.645 -8.436 1.00 91.38 70 ARG A N 1
ATOM 531 C CA . ARG A 1 70 ? 13.458 0.669 -8.560 1.00 91.38 70 ARG A CA 1
ATOM 532 C C . ARG A 1 70 ? 13.226 1.203 -9.984 1.00 91.38 70 ARG A C 1
ATOM 534 O O . ARG A 1 70 ? 13.513 0.465 -10.928 1.00 91.38 70 ARG A O 1
ATOM 541 N N . PRO A 1 71 ? 12.786 2.463 -10.152 1.00 85.00 71 PRO A N 1
ATOM 542 C CA . PRO A 1 71 ? 12.721 3.094 -11.465 1.00 85.00 71 PRO A CA 1
ATOM 543 C C . PRO A 1 71 ? 14.080 3.053 -12.170 1.00 85.00 71 PRO A C 1
ATOM 545 O O . PRO A 1 71 ? 15.125 3.253 -11.538 1.00 85.00 71 PRO A O 1
ATOM 548 N N . VAL A 1 72 ? 14.064 2.783 -13.475 1.00 83.25 72 VAL A N 1
ATOM 549 C CA . VAL A 1 72 ? 15.259 2.913 -14.317 1.00 83.25 72 VAL A CA 1
ATOM 550 C C . VAL A 1 72 ? 15.673 4.386 -14.376 1.00 83.25 72 VAL A C 1
ATOM 552 O O . VAL A 1 72 ? 14.818 5.271 -14.325 1.00 83.25 72 VAL A O 1
ATOM 555 N N . ARG A 1 73 ? 16.984 4.640 -14.391 1.00 65.25 73 ARG A N 1
ATOM 556 C CA . ARG A 1 73 ? 17.530 5.989 -14.582 1.00 65.25 73 ARG A CA 1
ATOM 557 C C . ARG A 1 73 ? 17.480 6.395 -16.043 1.00 65.25 73 ARG A C 1
ATOM 559 O O . ARG A 1 73 ? 17.664 5.491 -16.886 1.00 65.25 73 ARG A O 1
#